Protein AF-I4BTN9-F1 (afdb_monomer)

InterPro domains:
  IPR004401 Nucleoid-associated protein YbaB/EbfC [PF02575] (19-96)
  IPR036894 Nucleoid-associated protein YbaB-like domain superfamily [G3DSA:3.30.1310.10] (16-115)
  IPR036894 Nucleoid-associated protein YbaB-like domain superfamily [SSF82607] (19-100)

Foldseek 3Di:
DDPVVVVVVVVVVVVVVVVVVVVVLVVVLVVQQQPDWFWWAFPVNQWIWIAGLVLDTPDIDGDPCSPVVDDPVRVVVRVVVRSVVNSVVSPVSNVVSVVVSVVVVVVVVVVVVVD

pLDDT: mean 87.81, std 10.71, range [44.12, 97.69]

Structure (mmCIF, N/CA/C/O backbone):
data_AF-I4BTN9-F1
#
_entry.id   AF-I4BTN9-F1
#
loop_
_atom_site.group_PDB
_atom_site.id
_atom_site.type_symbol
_atom_site.label_atom_id
_atom_site.label_alt_id
_atom_site.label_comp_id
_atom_site.label_asym_id
_atom_site.label_entity_id
_atom_site.label_seq_id
_atom_site.pdbx_PDB_ins_code
_atom_site.Cartn_x
_atom_site.Cartn_y
_atom_site.Cartn_z
_atom_site.occupancy
_atom_site.B_iso_or_equiv
_atom_site.auth_seq_id
_atom_site.auth_comp_id
_atom_site.auth_asym_id
_atom_site.auth_atom_id
_atom_site.pdbx_PDB_model_num
ATOM 1 N N . MET A 1 1 ? 37.960 9.287 -39.474 1.00 55.41 1 MET A N 1
ATOM 2 C CA . MET A 1 1 ? 37.063 8.556 -38.554 1.00 55.41 1 MET A CA 1
ATOM 3 C C . MET A 1 1 ? 36.677 7.262 -39.237 1.00 55.41 1 MET A C 1
ATOM 5 O O . MET A 1 1 ? 36.145 7.318 -40.335 1.00 55.41 1 MET A O 1
ATOM 9 N N . THR A 1 2 ? 37.082 6.126 -38.678 1.00 61.78 2 THR A N 1
ATOM 10 C CA . THR A 1 2 ? 36.897 4.792 -39.269 1.00 61.78 2 THR A CA 1
ATOM 11 C C . THR A 1 2 ? 35.501 4.245 -38.961 1.00 61.78 2 THR A C 1
ATOM 13 O O . THR A 1 2 ? 34.906 4.609 -37.950 1.00 61.78 2 THR A O 1
ATOM 16 N N . ALA A 1 3 ? 34.994 3.342 -39.807 1.00 71.88 3 ALA A N 1
ATOM 17 C CA . ALA A 1 3 ? 33.684 2.697 -39.641 1.00 71.88 3 ALA A CA 1
ATOM 18 C C . ALA A 1 3 ? 33.511 1.991 -38.276 1.00 71.88 3 ALA A C 1
ATOM 20 O O . ALA A 1 3 ? 32.413 1.963 -37.731 1.00 71.88 3 ALA A O 1
ATOM 21 N N . ALA A 1 4 ? 34.604 1.498 -37.679 1.00 74.12 4 ALA A N 1
ATOM 22 C CA . ALA A 1 4 ? 34.602 0.915 -36.334 1.00 74.12 4 ALA A CA 1
ATOM 23 C C . ALA A 1 4 ? 34.221 1.933 -35.240 1.00 74.12 4 ALA A C 1
ATOM 25 O O . ALA A 1 4 ? 33.431 1.621 -34.358 1.00 74.12 4 ALA A O 1
ATOM 26 N N . TYR A 1 5 ? 34.705 3.175 -35.346 1.00 76.69 5 TYR A N 1
ATOM 27 C CA . TYR A 1 5 ? 34.393 4.246 -34.392 1.00 76.69 5 TYR A CA 1
ATOM 28 C C . TYR A 1 5 ? 32.922 4.683 -34.472 1.00 76.69 5 TYR A C 1
ATOM 30 O O . TYR A 1 5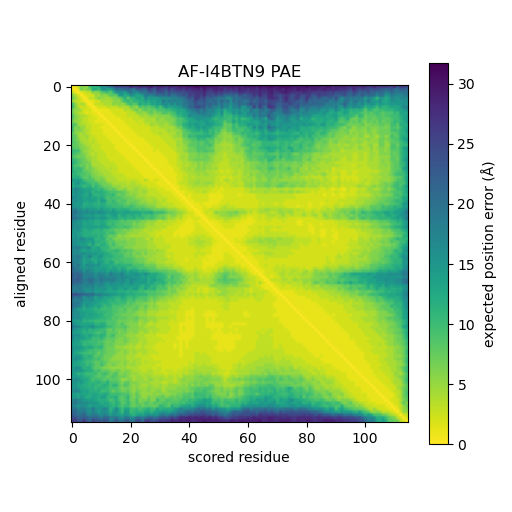 ? 32.329 5.062 -33.467 1.00 76.69 5 TYR A O 1
ATOM 38 N N . GLN A 1 6 ? 32.328 4.642 -35.670 1.00 75.44 6 GLN A N 1
ATOM 39 C CA . GLN A 1 6 ? 30.903 4.933 -35.864 1.00 75.44 6 GLN A CA 1
ATOM 40 C C . GLN A 1 6 ? 30.023 3.816 -35.293 1.00 75.44 6 GLN A C 1
ATOM 42 O O . GLN A 1 6 ? 29.080 4.109 -34.567 1.00 75.44 6 GLN A O 1
ATOM 47 N N . SER A 1 7 ? 30.386 2.553 -35.527 1.00 80.44 7 SER A N 1
ATOM 48 C CA . SER A 1 7 ? 29.674 1.395 -34.972 1.00 80.44 7 SER A CA 1
ATOM 49 C C . SER A 1 7 ? 29.729 1.344 -33.436 1.00 80.44 7 SER A C 1
ATOM 51 O O . SER A 1 7 ? 28.712 1.090 -32.791 1.00 80.44 7 SER A O 1
ATOM 53 N N . GLU A 1 8 ? 30.877 1.658 -32.826 1.00 78.25 8 GLU A N 1
ATOM 54 C CA . GLU A 1 8 ? 30.988 1.776 -31.364 1.00 78.25 8 GLU A CA 1
ATOM 55 C C . GLU A 1 8 ? 30.145 2.934 -30.811 1.00 78.25 8 GLU A C 1
ATOM 57 O O . GLU A 1 8 ? 29.476 2.775 -29.788 1.00 78.25 8 GLU A O 1
ATOM 62 N N . ALA A 1 9 ? 30.120 4.083 -31.494 1.00 84.12 9 ALA A N 1
ATOM 63 C CA . ALA A 1 9 ? 29.302 5.222 -31.083 1.00 84.12 9 ALA A CA 1
ATOM 64 C C . ALA A 1 9 ? 27.796 4.911 -31.146 1.00 84.12 9 ALA A C 1
ATOM 66 O O . ALA A 1 9 ? 27.053 5.292 -30.241 1.00 84.12 9 ALA A O 1
ATO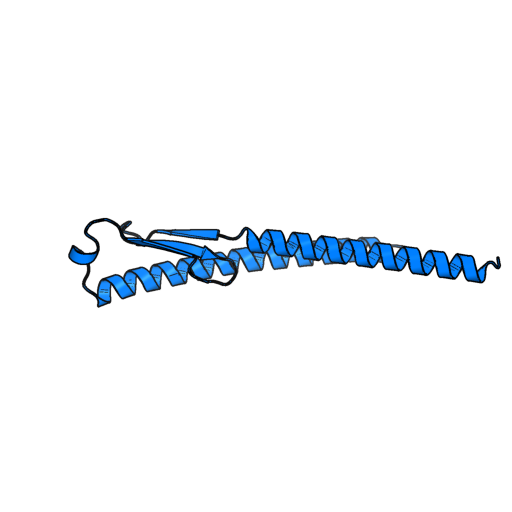M 67 N N . GLU A 1 10 ? 27.348 4.184 -32.172 1.00 86.19 10 GLU A N 1
ATOM 68 C CA . GLU A 1 10 ? 25.959 3.729 -32.320 1.00 86.19 10 GLU A CA 1
ATOM 69 C C . GLU A 1 10 ? 25.560 2.735 -31.222 1.00 86.19 10 GLU A C 1
ATOM 71 O O . GLU A 1 10 ? 24.493 2.873 -30.621 1.00 86.19 10 GLU A O 1
ATOM 76 N N . LEU A 1 11 ? 26.438 1.783 -30.892 1.00 84.62 11 LEU A N 1
ATOM 77 C CA . LEU A 1 11 ? 26.239 0.839 -29.787 1.00 84.62 11 LEU A CA 1
ATOM 78 C C . LEU A 1 11 ? 26.127 1.551 -28.435 1.00 84.62 11 LEU A C 1
ATOM 80 O O . LEU A 1 11 ? 25.236 1.246 -27.638 1.00 84.62 11 LEU A O 1
ATOM 84 N N . VAL A 1 12 ? 27.006 2.521 -28.171 1.00 88.38 12 VAL A N 1
ATOM 85 C CA . VAL A 1 12 ? 26.954 3.323 -26.942 1.00 88.38 12 VAL A CA 1
ATOM 86 C C . VAL A 1 12 ? 25.662 4.137 -26.888 1.00 88.38 12 VAL A C 1
ATOM 88 O O . VAL A 1 12 ? 24.973 4.094 -25.870 1.00 88.38 12 VAL A O 1
ATOM 91 N N . ALA A 1 13 ? 25.286 4.820 -27.973 1.00 87.69 13 ALA A N 1
ATOM 92 C CA . ALA A 1 13 ? 24.047 5.596 -28.037 1.00 87.69 13 ALA A CA 1
ATOM 93 C C . ALA A 1 13 ? 22.804 4.720 -27.805 1.00 87.69 13 ALA A C 1
ATOM 95 O O . ALA A 1 13 ? 21.908 5.093 -27.045 1.00 87.69 13 ALA A O 1
ATOM 96 N N . HIS A 1 14 ? 22.775 3.522 -28.395 1.00 81.62 14 HIS A N 1
ATOM 97 C CA . HIS A 1 14 ? 21.703 2.553 -28.191 1.00 81.62 14 HIS A CA 1
ATOM 98 C C . HIS A 1 14 ? 21.603 2.107 -26.724 1.00 81.62 14 HIS A C 1
ATOM 100 O O . HIS A 1 14 ? 20.514 2.097 -26.142 1.00 81.62 14 HIS A O 1
ATOM 106 N N . ASN A 1 15 ? 22.737 1.783 -26.099 1.00 83.56 15 ASN A N 1
ATOM 107 C CA . ASN A 1 15 ? 22.785 1.357 -24.702 1.00 83.56 15 ASN A CA 1
ATOM 108 C C . ASN A 1 15 ? 22.381 2.477 -23.735 1.00 83.56 15 ASN A C 1
ATOM 110 O O . ASN A 1 15 ? 21.621 2.223 -22.800 1.00 83.56 15 ASN A O 1
ATOM 114 N N . VAL A 1 16 ? 22.821 3.715 -23.979 1.00 88.94 16 VAL A N 1
ATOM 115 C CA . VAL A 1 16 ? 22.404 4.890 -23.195 1.00 88.94 16 VAL A CA 1
ATOM 116 C C . VAL A 1 16 ? 20.890 5.069 -23.275 1.00 88.94 16 VAL A C 1
ATOM 118 O O . VAL A 1 16 ? 20.227 5.111 -22.238 1.00 88.94 16 VAL A O 1
ATOM 121 N N . ALA A 1 17 ? 20.318 5.050 -24.482 1.00 83.44 17 ALA A N 1
ATOM 122 C CA . ALA A 1 17 ? 18.874 5.184 -24.670 1.00 83.44 17 ALA A CA 1
ATOM 123 C C . ALA A 1 17 ? 18.078 4.056 -23.987 1.00 83.44 17 ALA A C 1
ATOM 125 O O . ALA A 1 17 ? 16.940 4.258 -23.552 1.00 83.44 17 ALA A O 1
ATOM 126 N N . ARG A 1 18 ? 18.652 2.849 -23.890 1.00 81.12 18 ARG A N 1
ATOM 127 C CA . ARG A 1 18 ? 18.050 1.724 -23.163 1.00 81.12 18 ARG A CA 1
ATOM 128 C C . ARG A 1 18 ? 18.079 1.949 -21.650 1.00 81.12 18 ARG A C 1
ATOM 130 O O . ARG A 1 18 ? 17.062 1.740 -20.993 1.00 81.12 18 ARG A O 1
ATOM 137 N N . ILE A 1 19 ? 19.204 2.413 -21.105 1.00 83.94 19 ILE A N 1
ATOM 138 C CA . ILE A 1 19 ? 19.347 2.732 -19.676 1.00 83.94 19 ILE A CA 1
ATOM 139 C C . ILE A 1 19 ? 18.380 3.849 -19.271 1.00 83.94 19 ILE A C 1
ATOM 141 O O . ILE A 1 19 ? 17.703 3.725 -18.252 1.00 83.94 19 ILE A O 1
ATOM 145 N N . GLU A 1 20 ? 18.255 4.904 -20.077 1.00 86.12 20 GLU A N 1
ATOM 146 C CA . GLU A 1 20 ? 17.331 6.013 -19.810 1.00 86.12 20 GLU A CA 1
ATOM 147 C C . GLU A 1 20 ? 15.873 5.544 -19.734 1.00 86.12 20 GLU A C 1
ATOM 149 O O . GLU A 1 20 ? 15.141 5.930 -18.818 1.00 86.12 20 GLU A O 1
ATOM 154 N N . ARG A 1 21 ? 15.459 4.647 -20.640 1.00 81.44 21 ARG A N 1
ATOM 155 C CA . ARG A 1 21 ? 14.122 4.031 -20.619 1.00 81.44 21 ARG A CA 1
ATOM 156 C C . ARG A 1 21 ? 13.881 3.199 -19.360 1.00 81.44 21 ARG A C 1
ATOM 158 O O . ARG A 1 21 ? 12.820 3.314 -18.742 1.00 81.44 21 ARG A O 1
ATOM 165 N N . VAL A 1 22 ? 14.867 2.409 -18.933 1.00 82.75 22 VAL A N 1
ATOM 166 C CA . VAL A 1 22 ? 14.783 1.636 -17.681 1.00 82.75 22 VAL A CA 1
ATOM 167 C C . VAL A 1 22 ? 14.671 2.572 -16.475 1.00 82.75 22 VAL A C 1
ATOM 169 O O . VAL A 1 22 ? 13.791 2.397 -15.634 1.00 82.75 22 VAL A O 1
ATOM 172 N N . GLN A 1 23 ? 15.499 3.617 -16.407 1.00 83.06 23 GLN A N 1
ATOM 173 C CA . GLN A 1 23 ? 15.443 4.609 -15.330 1.00 83.06 23 GLN A CA 1
ATOM 174 C C . GLN A 1 23 ? 14.106 5.354 -15.287 1.00 83.06 23 GLN A C 1
ATOM 176 O O . GLN A 1 23 ? 13.618 5.684 -14.206 1.00 83.06 23 GLN A O 1
ATOM 181 N N . GLN A 1 24 ? 13.513 5.655 -16.443 1.00 86.69 24 GLN A N 1
ATOM 182 C CA . GLN A 1 24 ? 12.192 6.272 -16.506 1.00 86.69 24 GLN A CA 1
ATOM 183 C C . GLN A 1 24 ? 11.116 5.332 -15.951 1.00 86.69 24 GLN A C 1
ATOM 185 O O . GLN A 1 24 ? 10.369 5.729 -15.060 1.00 86.69 24 GLN A O 1
ATOM 190 N N . THR A 1 25 ? 11.127 4.069 -16.376 1.00 85.56 25 THR A N 1
ATOM 191 C CA . THR A 1 25 ? 10.187 3.042 -15.900 1.00 85.56 25 THR A CA 1
ATOM 192 C C . THR A 1 25 ? 10.265 2.872 -14.380 1.00 85.56 25 THR A C 1
ATOM 194 O O . THR A 1 25 ? 9.249 2.934 -13.693 1.00 85.56 25 THR A O 1
ATOM 197 N N . LEU A 1 26 ? 11.476 2.767 -13.820 1.00 86.50 26 LEU A N 1
ATOM 198 C CA . LEU A 1 26 ? 11.678 2.676 -12.367 1.00 86.50 26 LEU A CA 1
ATOM 199 C C . LEU A 1 26 ? 11.176 3.918 -11.618 1.00 86.50 26 LEU A C 1
ATOM 201 O O . LEU A 1 26 ? 10.633 3.808 -10.517 1.00 86.50 26 LEU A O 1
ATOM 205 N N . ARG A 1 27 ? 11.349 5.116 -12.193 1.00 89.50 27 ARG A N 1
ATOM 206 C CA . ARG A 1 27 ? 10.833 6.357 -11.598 1.00 89.50 27 ARG A CA 1
ATOM 207 C C . ARG A 1 27 ? 9.312 6.371 -11.557 1.00 89.50 27 ARG A C 1
ATOM 209 O O . ARG A 1 27 ? 8.762 6.839 -10.561 1.00 89.50 27 ARG A O 1
ATOM 216 N N . ASP A 1 28 ? 8.657 5.881 -12.598 1.00 89.25 28 ASP A N 1
ATOM 217 C CA . ASP A 1 28 ? 7.200 5.869 -12.675 1.00 89.25 28 ASP A CA 1
ATOM 218 C C . ASP A 1 28 ? 6.594 4.796 -11.761 1.00 89.25 28 ASP A C 1
ATOM 220 O O . ASP A 1 28 ? 5.664 5.108 -11.020 1.00 89.25 28 ASP A O 1
ATOM 224 N N . LEU A 1 29 ? 7.208 3.613 -11.660 1.00 88.12 29 LEU A N 1
ATOM 225 C CA . LEU A 1 29 ? 6.834 2.601 -10.660 1.00 88.12 29 LEU A CA 1
ATOM 226 C C . LEU A 1 29 ? 6.948 3.131 -9.231 1.00 88.12 29 LEU A C 1
ATOM 228 O O . LEU A 1 29 ? 6.029 3.001 -8.424 1.00 88.12 29 LEU A O 1
ATOM 232 N N . ARG A 1 30 ? 8.052 3.819 -8.924 1.00 88.94 30 ARG A N 1
ATOM 233 C CA . ARG A 1 30 ? 8.233 4.437 -7.608 1.00 88.94 30 ARG A CA 1
ATOM 234 C C . ARG A 1 30 ? 7.142 5.464 -7.300 1.00 88.94 30 ARG A C 1
ATOM 236 O O . ARG A 1 30 ? 6.721 5.561 -6.151 1.00 88.94 30 ARG A O 1
ATOM 243 N N . LYS A 1 31 ? 6.692 6.241 -8.292 1.00 91.56 31 LYS A N 1
ATOM 244 C CA . LYS A 1 31 ? 5.578 7.187 -8.109 1.00 91.56 31 LYS A CA 1
ATOM 245 C C . LYS A 1 31 ? 4.263 6.458 -7.845 1.00 91.56 31 LYS A C 1
ATOM 247 O O . LYS A 1 31 ? 3.537 6.879 -6.955 1.00 91.56 31 LYS A O 1
ATOM 252 N N . GLN A 1 32 ? 3.991 5.379 -8.576 1.00 90.94 32 GLN A N 1
ATOM 253 C CA . GLN A 1 32 ? 2.779 4.573 -8.409 1.00 90.94 32 GLN A CA 1
ATOM 254 C C . GLN A 1 32 ? 2.687 3.961 -7.005 1.00 90.94 32 GLN A C 1
ATOM 256 O O . GLN A 1 32 ? 1.646 4.053 -6.363 1.00 90.94 32 GLN A O 1
ATOM 261 N N . TRP A 1 33 ? 3.783 3.421 -6.466 1.00 89.62 33 TRP A N 1
ATOM 262 C CA . TRP A 1 33 ? 3.792 2.965 -5.072 1.00 89.62 33 TRP A CA 1
ATOM 263 C C . TRP A 1 33 ? 3.648 4.116 -4.076 1.00 89.62 33 TRP A C 1
ATOM 265 O O . TRP A 1 33 ? 2.919 3.996 -3.096 1.00 89.62 33 TRP A O 1
ATOM 275 N N . ALA A 1 34 ? 4.306 5.252 -4.323 1.00 90.62 34 ALA A N 1
ATOM 276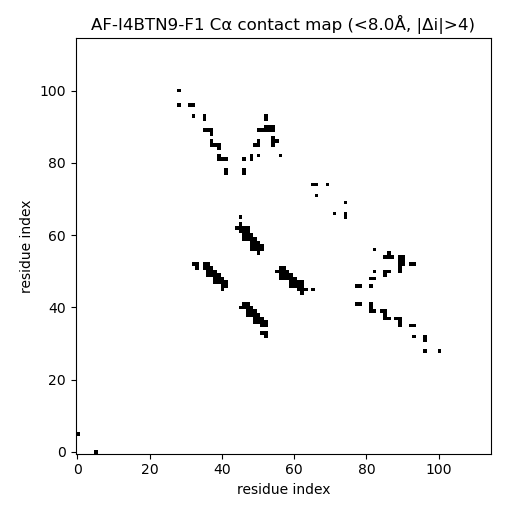 C CA . ALA A 1 34 ? 4.204 6.417 -3.447 1.00 90.62 34 ALA A CA 1
ATOM 277 C C . ALA A 1 34 ? 2.784 7.007 -3.380 1.00 90.62 34 ALA A C 1
ATOM 279 O O . ALA A 1 34 ? 2.463 7.646 -2.383 1.00 90.62 34 ALA A O 1
ATOM 280 N N . SER A 1 35 ? 1.950 6.789 -4.403 1.00 91.81 35 SER A N 1
ATOM 281 C CA . SER A 1 35 ? 0.546 7.213 -4.405 1.00 91.81 35 SER A CA 1
ATOM 282 C C . SER A 1 35 ? -0.410 6.282 -3.657 1.00 91.81 35 SER A C 1
ATOM 284 O O . SER A 1 35 ? -1.561 6.665 -3.481 1.00 91.81 35 SER A O 1
ATOM 286 N N . ILE A 1 36 ? 0.030 5.099 -3.211 1.00 92.88 36 ILE A N 1
ATOM 287 C CA . ILE A 1 36 ? -0.807 4.221 -2.380 1.00 92.88 36 ILE A CA 1
ATOM 288 C C . ILE A 1 36 ? -0.941 4.850 -0.986 1.00 92.88 36 ILE A C 1
ATOM 290 O O . ILE A 1 36 ? 0.018 4.855 -0.201 1.00 92.88 36 ILE A O 1
ATOM 294 N N . ASP A 1 37 ? -2.143 5.342 -0.701 1.00 94.50 37 ASP A N 1
ATOM 295 C CA . ASP A 1 37 ? -2.649 5.753 0.609 1.00 94.50 37 ASP A CA 1
ATOM 296 C C . ASP A 1 37 ? -4.019 5.092 0.786 1.00 94.50 37 ASP A C 1
ATOM 298 O O . ASP A 1 37 ? -5.008 5.511 0.185 1.00 94.50 37 ASP A O 1
ATOM 302 N N . VAL A 1 38 ? -4.060 4.010 1.561 1.00 96.25 38 VAL A N 1
ATOM 303 C CA . VAL A 1 38 ? -5.299 3.280 1.840 1.00 96.25 38 VAL A CA 1
ATOM 304 C C . VAL A 1 38 ? -5.919 3.870 3.088 1.00 96.25 38 VAL A C 1
ATOM 306 O O . VAL A 1 38 ? -5.293 3.864 4.148 1.00 96.25 38 VAL A O 1
ATOM 309 N N . GLN A 1 39 ? -7.150 4.353 2.964 1.00 96.25 39 GLN A N 1
ATOM 310 C CA . GLN A 1 39 ? -7.950 4.858 4.074 1.00 96.25 39 GLN A CA 1
ATOM 311 C C . GLN A 1 39 ? -8.989 3.821 4.468 1.00 96.25 39 GLN A C 1
ATOM 313 O O . GLN A 1 39 ? -9.663 3.252 3.613 1.00 96.25 39 GLN A O 1
ATOM 318 N N . MET A 1 40 ? -9.129 3.596 5.768 1.00 96.69 40 MET A N 1
ATOM 319 C CA . MET A 1 40 ? -10.075 2.632 6.300 1.00 96.69 40 MET A CA 1
ATOM 320 C C . MET A 1 40 ? -10.764 3.164 7.547 1.00 96.69 40 MET A C 1
ATOM 322 O O . MET A 1 40 ? -10.178 3.891 8.351 1.00 96.69 40 MET A O 1
ATOM 326 N N . GLU A 1 41 ? -12.017 2.763 7.695 1.00 96.88 41 GLU A N 1
ATOM 327 C CA . GLU A 1 41 ? -12.874 3.075 8.824 1.00 96.88 41 GLU A CA 1
ATOM 328 C C . GLU A 1 41 ? -13.335 1.765 9.470 1.00 96.88 41 GLU A C 1
ATOM 330 O O . GLU A 1 41 ? -13.603 0.780 8.775 1.00 96.88 41 GLU A O 1
ATOM 335 N N . SER A 1 42 ? -13.386 1.725 10.801 1.00 94.81 42 SER A N 1
ATOM 336 C CA . SER A 1 42 ? -13.941 0.583 11.523 1.00 94.81 42 SER A CA 1
ATOM 337 C C . SER A 1 42 ? -15.452 0.480 11.301 1.00 94.81 42 SER A C 1
ATOM 339 O O . SER A 1 42 ? -16.111 1.454 10.950 1.00 94.81 42 SER A O 1
ATOM 341 N N . ALA A 1 43 ? -16.028 -0.702 11.538 1.00 88.94 43 ALA A N 1
ATOM 342 C CA . ALA A 1 43 ? -17.448 -0.961 11.275 1.00 88.94 43 ALA A CA 1
ATOM 343 C C . ALA A 1 43 ? -18.409 0.028 11.968 1.00 88.94 43 ALA A C 1
ATOM 345 O O . ALA A 1 43 ? -19.453 0.359 11.413 1.00 88.94 43 ALA A O 1
ATOM 346 N N . ASP A 1 44 ? -18.036 0.512 13.154 1.00 89.06 44 ASP A N 1
ATOM 347 C CA . ASP A 1 44 ? -18.839 1.441 13.956 1.00 89.06 44 ASP A CA 1
ATOM 348 C C . ASP A 1 44 ? -18.474 2.921 13.724 1.00 89.06 44 ASP A C 1
ATOM 350 O O . ASP A 1 44 ? -18.987 3.804 14.410 1.00 89.06 44 ASP A O 1
ATOM 354 N N . GLY A 1 45 ? -17.553 3.208 12.798 1.00 92.19 45 GLY A N 1
ATOM 355 C CA . GLY A 1 45 ? -17.045 4.560 12.531 1.00 92.19 45 GLY A CA 1
ATOM 356 C C . GLY A 1 45 ? -16.172 5.145 13.640 1.00 92.19 45 GLY A C 1
ATOM 357 O O . GLY A 1 45 ? -15.849 6.331 13.653 1.00 92.19 45 GLY A O 1
ATOM 358 N N . ASP A 1 46 ? -15.785 4.311 14.601 1.00 93.38 46 ASP A N 1
ATOM 359 C CA . ASP A 1 46 ? -15.081 4.723 15.810 1.00 93.38 46 ASP A CA 1
ATOM 360 C C . ASP A 1 46 ? -13.585 4.980 15.595 1.00 93.38 46 ASP A C 1
ATOM 362 O O . ASP A 1 46 ? -12.970 5.744 16.348 1.00 93.38 46 ASP A O 1
ATOM 366 N N . VAL A 1 47 ? -13.006 4.344 14.577 1.00 95.25 47 VAL A N 1
ATOM 367 C CA . VAL A 1 47 ? -11.598 4.455 14.202 1.00 95.25 47 VAL A CA 1
ATOM 368 C C . VAL A 1 47 ? -11.524 4.720 12.711 1.00 95.25 47 VAL A C 1
ATOM 370 O O . VAL A 1 47 ? -12.054 3.947 11.922 1.00 95.25 47 VAL A O 1
ATOM 373 N N . GLN A 1 48 ? -10.806 5.769 12.332 1.00 96.75 48 GLN A N 1
ATOM 374 C CA . GLN A 1 48 ? -10.428 6.036 10.953 1.00 96.75 48 GLN A CA 1
ATOM 375 C C . GLN A 1 48 ? -8.907 6.098 10.880 1.00 96.75 48 GLN A C 1
ATOM 377 O O . GLN A 1 48 ? -8.268 6.772 11.688 1.00 96.75 48 GLN A O 1
ATOM 382 N N . LEU A 1 49 ? -8.307 5.386 9.937 1.00 97.31 49 LEU A N 1
ATOM 383 C CA . LEU A 1 49 ? -6.860 5.361 9.773 1.00 97.31 49 LEU A CA 1
ATOM 384 C C . LEU A 1 49 ? -6.460 5.322 8.308 1.00 97.31 49 LEU A C 1
ATOM 386 O O . LEU A 1 49 ? -7.255 4.953 7.447 1.00 97.31 49 LEU A O 1
ATOM 390 N N . SER A 1 50 ? -5.210 5.687 8.039 1.00 97.38 50 SER A N 1
ATOM 391 C CA . SER A 1 50 ? -4.612 5.502 6.724 1.00 97.38 50 SER A CA 1
ATOM 392 C C . SER A 1 50 ? -3.247 4.840 6.800 1.00 97.38 50 SER A C 1
ATOM 394 O O . SER A 1 50 ? -2.495 5.043 7.760 1.00 97.38 50 SER A O 1
ATOM 396 N N . VAL A 1 51 ? -2.921 4.041 5.787 1.00 97.69 51 VAL A N 1
ATOM 397 C CA . VAL A 1 51 ? -1.626 3.374 5.648 1.00 97.69 51 VAL A CA 1
ATOM 398 C C . VAL A 1 51 ? -1.040 3.601 4.262 1.00 97.69 51 VAL A C 1
ATOM 400 O O . VAL A 1 51 ? -1.757 3.703 3.272 1.00 97.69 51 VAL A O 1
ATOM 403 N N . ASN A 1 52 ? 0.287 3.634 4.178 1.00 95.50 52 ASN A N 1
ATOM 404 C CA . ASN A 1 52 ? 0.988 3.712 2.896 1.00 95.50 52 ASN A CA 1
ATOM 405 C C . ASN A 1 52 ? 1.330 2.322 2.320 1.00 95.50 52 ASN A C 1
ATOM 407 O O . ASN A 1 52 ? 1.179 1.304 2.992 1.00 95.50 52 ASN A O 1
ATOM 411 N N . HIS A 1 5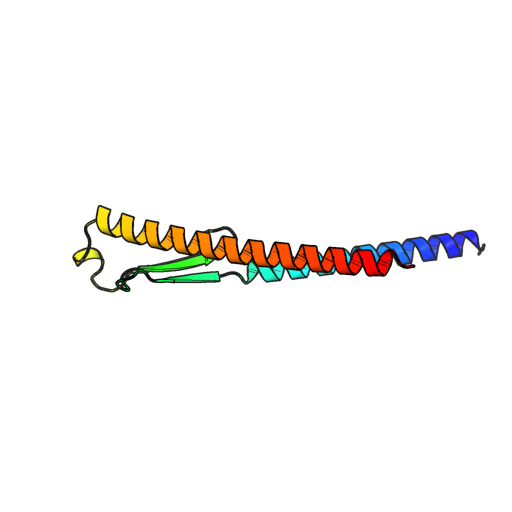3 ? 1.912 2.280 1.116 1.00 93.19 53 HIS A N 1
ATOM 412 C CA . HIS A 1 53 ? 2.411 1.055 0.447 1.00 93.19 53 HIS A CA 1
ATOM 413 C C . HIS A 1 53 ? 3.381 0.167 1.252 1.00 93.19 53 HIS A C 1
ATOM 415 O O . HIS A 1 53 ? 3.609 -0.991 0.890 1.00 93.19 53 HIS A O 1
ATOM 421 N N . HIS A 1 54 ? 4.001 0.684 2.317 1.00 93.06 54 HIS A N 1
ATOM 422 C CA . HIS A 1 54 ? 4.842 -0.119 3.209 1.00 93.06 54 HIS A CA 1
ATOM 423 C C . HIS A 1 54 ? 4.038 -0.785 4.337 1.00 93.06 54 HIS A C 1
ATOM 425 O O . HIS A 1 54 ? 4.618 -1.510 5.145 1.00 93.06 54 HIS A O 1
ATOM 431 N N . GLY A 1 55 ? 2.728 -0.544 4.413 1.00 92.69 55 GLY A N 1
ATOM 432 C CA . GLY A 1 55 ? 1.879 -0.938 5.533 1.00 92.69 55 GLY A CA 1
ATOM 433 C C . GLY A 1 55 ? 2.114 -0.087 6.783 1.00 92.69 55 GLY A C 1
ATOM 434 O O . GLY A 1 55 ? 1.801 -0.514 7.890 1.00 92.69 55 GLY A O 1
ATOM 435 N N . ARG A 1 56 ? 2.722 1.101 6.646 1.00 95.31 56 ARG A N 1
ATOM 436 C CA . ARG A 1 56 ? 2.947 1.994 7.789 1.00 95.31 56 ARG A CA 1
ATOM 437 C C . ARG A 1 56 ? 1.725 2.869 7.997 1.00 95.31 56 ARG A C 1
ATOM 439 O O . ARG A 1 56 ? 1.274 3.498 7.045 1.00 95.31 56 ARG A O 1
ATOM 446 N N . LEU A 1 57 ? 1.277 2.959 9.246 1.00 96.31 57 LEU A N 1
ATOM 447 C CA . LEU A 1 57 ? 0.263 3.911 9.687 1.00 96.31 57 LEU A CA 1
ATOM 448 C C . LEU A 1 57 ? 0.739 5.347 9.418 1.00 96.31 57 LEU A C 1
ATOM 450 O O . LEU A 1 57 ? 1.812 5.745 9.875 1.00 96.31 57 LEU A O 1
ATOM 454 N N . VAL A 1 58 ? -0.053 6.099 8.659 1.00 96.62 58 VAL A N 1
ATOM 455 C CA . VAL A 1 58 ? 0.204 7.498 8.287 1.00 96.62 58 VAL A CA 1
ATOM 456 C C . VAL A 1 58 ? -0.687 8.433 9.095 1.00 96.62 58 VAL A C 1
ATOM 458 O O . VAL A 1 58 ? -0.218 9.461 9.581 1.00 96.62 58 VAL A O 1
ATOM 461 N N . SER A 1 59 ? -1.955 8.065 9.271 1.00 96.81 59 SER A N 1
ATOM 462 C CA . SER A 1 59 ? -2.909 8.825 10.070 1.00 96.81 59 SER A CA 1
ATOM 463 C C . SER A 1 59 ? -3.777 7.895 10.912 1.00 96.81 59 SER A C 1
ATOM 465 O O . SER A 1 59 ? -4.054 6.763 10.519 1.00 96.81 59 SER A O 1
ATOM 467 N N . LEU A 1 60 ? -4.182 8.377 12.086 1.00 96.81 60 LEU A N 1
ATOM 468 C CA . LEU A 1 60 ? -5.132 7.720 12.977 1.00 96.81 60 LEU A CA 1
ATOM 469 C C . LEU A 1 60 ? -6.007 8.794 13.617 1.00 96.81 60 LEU A C 1
ATOM 471 O O . LEU A 1 60 ? -5.499 9.749 14.207 1.00 96.81 60 LEU A O 1
ATOM 475 N N . SER A 1 61 ? -7.313 8.612 13.514 1.00 96.12 61 SER A N 1
ATOM 476 C CA . SER A 1 61 ? -8.341 9.461 14.092 1.00 96.12 61 SER A CA 1
ATOM 477 C C . SER A 1 61 ? -9.349 8.590 14.830 1.00 96.12 61 SER A C 1
ATOM 479 O O . SER A 1 61 ? -9.697 7.498 14.381 1.00 96.12 61 SER A O 1
ATOM 481 N N . LEU A 1 62 ? -9.803 9.075 15.981 1.00 95.12 62 LEU A N 1
ATOM 482 C CA . LEU A 1 62 ? -10.799 8.407 16.810 1.00 95.12 62 LEU A CA 1
ATOM 483 C C . LEU A 1 62 ? -12.051 9.271 16.871 1.00 95.12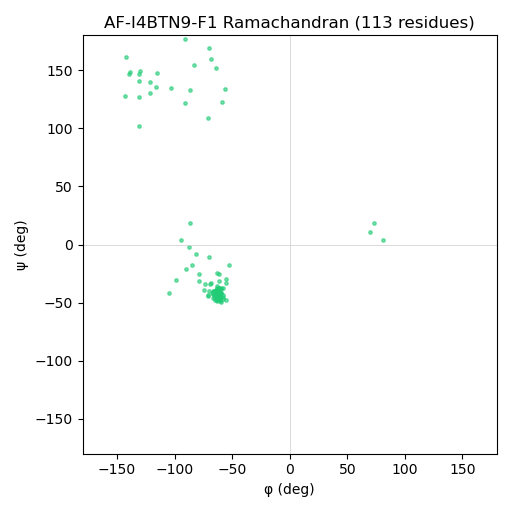 62 LEU A C 1
ATOM 485 O O . LEU A 1 62 ? -11.965 10.483 17.095 1.00 95.12 62 LEU A O 1
ATOM 489 N N . ALA A 1 63 ? -13.214 8.646 16.721 1.00 93.31 63 ALA A N 1
ATOM 490 C CA . ALA A 1 63 ? -14.475 9.356 16.837 1.00 93.31 63 ALA A CA 1
ATOM 491 C C . ALA A 1 63 ? -14.681 9.917 18.260 1.00 93.31 63 ALA A C 1
ATOM 493 O O . ALA A 1 63 ? -14.222 9.340 19.255 1.00 93.31 63 ALA A O 1
ATOM 494 N N . PRO A 1 64 ? -15.433 11.019 18.410 1.00 91.88 64 PRO A N 1
ATOM 495 C CA . PRO A 1 64 ? -15.800 11.532 19.724 1.00 91.88 64 PRO A CA 1
ATOM 496 C C . PRO A 1 64 ? -16.522 10.476 20.574 1.00 91.88 64 PRO A C 1
ATOM 498 O O . PRO A 1 64 ? -17.453 9.812 20.112 1.00 91.88 64 PRO A O 1
ATOM 501 N N . GLY A 1 65 ? -16.116 10.335 21.839 1.00 87.81 65 GLY A N 1
ATOM 502 C CA . GLY A 1 65 ? -16.712 9.377 22.780 1.00 87.81 65 GLY A CA 1
ATOM 503 C C . GLY A 1 65 ? -16.210 7.935 22.645 1.00 87.81 65 GLY A C 1
ATOM 504 O O . GLY A 1 65 ? -16.675 7.070 23.385 1.00 87.81 65 GLY A O 1
ATOM 505 N N . CYS A 1 66 ? -15.240 7.669 21.765 1.00 86.56 66 CYS A N 1
ATOM 506 C CA . CYS A 1 66 ? -14.660 6.337 21.574 1.00 86.56 66 CYS A CA 1
ATOM 507 C C . CYS A 1 66 ? -14.056 5.773 22.883 1.00 86.56 66 CYS A C 1
ATOM 509 O O . CYS A 1 66 ? -14.284 4.619 23.232 1.00 86.56 66 CYS A O 1
ATOM 511 N N . THR A 1 67 ? -13.428 6.625 23.705 1.00 84.50 67 THR A N 1
ATOM 512 C CA . THR A 1 67 ? -12.898 6.266 25.041 1.00 84.50 67 THR A CA 1
ATOM 513 C C . THR A 1 67 ? -13.967 5.995 26.104 1.00 84.50 67 THR A C 1
ATOM 515 O O . THR A 1 67 ? -13.645 5.544 27.198 1.00 84.50 67 THR A O 1
ATOM 518 N N . THR A 1 68 ? -15.233 6.303 25.819 1.00 89.88 68 THR A N 1
ATOM 519 C CA . THR A 1 68 ? -16.377 5.979 26.684 1.00 89.88 68 THR A CA 1
ATOM 520 C C . THR A 1 68 ? -17.104 4.722 26.204 1.00 89.88 68 THR A C 1
ATOM 522 O O . THR A 1 68 ? -17.673 4.005 27.021 1.00 89.88 68 THR A O 1
ATOM 525 N N . ARG A 1 69 ? -17.091 4.456 24.889 1.00 90.94 69 ARG A N 1
ATOM 526 C CA . ARG A 1 69 ? -17.726 3.281 24.270 1.00 90.94 69 ARG A CA 1
ATOM 527 C C . ARG A 1 69 ? -16.898 2.006 24.412 1.00 90.94 69 ARG A C 1
ATOM 529 O O . ARG A 1 69 ? -17.477 0.930 24.521 1.00 90.94 69 ARG A O 1
ATOM 536 N N . HIS A 1 70 ? -15.573 2.128 24.445 1.00 92.12 70 HIS A N 1
ATOM 537 C CA . HIS A 1 70 ? -14.658 0.988 24.476 1.00 92.12 70 HIS A CA 1
ATOM 538 C C . HIS A 1 70 ? -13.850 0.929 25.770 1.00 92.12 70 HIS A C 1
ATOM 540 O O . HIS A 1 70 ? -13.464 1.955 26.333 1.00 92.12 70 HIS A O 1
ATOM 546 N N . THR A 1 71 ? -13.538 -0.290 26.212 1.00 93.88 71 THR A N 1
ATOM 547 C CA . THR A 1 71 ? -12.428 -0.515 27.147 1.00 93.88 71 THR A CA 1
ATOM 548 C C . THR A 1 71 ? -11.094 -0.283 26.432 1.00 93.88 71 THR A C 1
ATOM 550 O O . THR A 1 71 ? -11.045 -0.181 25.206 1.00 93.88 71 THR A O 1
ATOM 553 N N . ASN A 1 72 ? -9.990 -0.224 27.181 1.00 93.06 72 ASN A N 1
ATOM 554 C CA . ASN A 1 72 ? -8.650 -0.174 26.588 1.00 93.06 72 ASN A CA 1
ATOM 555 C C . ASN A 1 72 ? -8.408 -1.352 25.626 1.00 93.06 72 ASN A C 1
ATOM 557 O O . ASN A 1 72 ? -7.997 -1.129 24.493 1.00 93.06 72 ASN A O 1
ATOM 561 N N . GLU A 1 73 ? -8.729 -2.575 26.054 1.00 95.06 73 GLU A N 1
ATOM 562 C CA . GLU A 1 73 ? -8.576 -3.797 25.255 1.00 95.06 73 GLU A CA 1
ATOM 563 C C . GLU A 1 73 ? -9.509 -3.798 24.038 1.00 95.06 73 GLU A C 1
ATOM 565 O O . GLU A 1 73 ? -9.105 -4.173 22.939 1.00 95.06 73 GLU A O 1
ATOM 570 N N . GLY A 1 74 ? -10.749 -3.326 24.202 1.00 94.56 74 GLY A N 1
ATOM 571 C CA . GLY A 1 74 ? -11.701 -3.211 23.098 1.00 94.56 74 GLY A CA 1
ATOM 572 C C . GLY A 1 74 ? -11.220 -2.233 22.028 1.00 94.56 74 GLY A C 1
ATOM 573 O O . GLY A 1 74 ? -11.207 -2.565 20.845 1.00 94.56 74 GLY A O 1
ATOM 574 N N . LEU A 1 75 ? -10.746 -1.055 22.440 1.00 94.19 75 LEU A N 1
ATOM 575 C CA . LEU A 1 75 ? -10.217 -0.055 21.516 1.00 94.19 75 LEU A CA 1
ATOM 576 C C . LEU A 1 75 ? -8.954 -0.555 20.805 1.00 94.19 75 LEU A C 1
ATOM 578 O O . LEU A 1 75 ? -8.817 -0.369 19.596 1.00 94.19 75 LEU A O 1
ATOM 582 N N . GLU A 1 76 ? -8.052 -1.219 21.532 1.00 95.62 76 GLU A N 1
ATOM 583 C CA . GLU A 1 76 ? -6.862 -1.848 20.954 1.00 95.62 76 GLU A CA 1
ATOM 584 C C . GLU A 1 76 ? -7.241 -2.872 19.881 1.00 95.62 76 GLU A C 1
ATOM 586 O O . GLU A 1 76 ? -6.660 -2.870 18.791 1.00 95.62 76 GLU A O 1
ATOM 591 N N . GLN A 1 77 ? -8.256 -3.696 20.146 1.00 96.19 77 GLN A N 1
ATOM 592 C CA . GLN A 1 77 ? -8.744 -4.681 19.189 1.00 96.19 77 GLN A CA 1
ATOM 593 C C . GLN A 1 77 ? -9.330 -4.020 17.936 1.00 96.19 77 GLN A C 1
ATOM 595 O O . GLN A 1 77 ? -9.029 -4.457 16.822 1.00 96.19 77 GLN A O 1
ATOM 600 N N . VAL A 1 78 ? -10.135 -2.962 18.091 1.00 95.62 78 VAL A N 1
ATOM 601 C CA . VAL A 1 78 ? -10.733 -2.234 16.958 1.00 95.62 78 VAL A CA 1
ATOM 602 C C . VAL A 1 78 ? -9.645 -1.591 16.100 1.00 95.62 78 VAL A C 1
ATOM 604 O O . VAL A 1 78 ? -9.646 -1.771 14.880 1.00 95.62 78 VAL A O 1
ATOM 607 N N . ILE A 1 79 ? -8.682 -0.901 16.718 1.00 95.75 79 ILE A N 1
ATOM 608 C CA . ILE A 1 79 ? -7.552 -0.290 16.004 1.00 95.75 79 ILE A CA 1
ATOM 609 C C . ILE A 1 79 ? -6.746 -1.366 15.275 1.00 95.75 79 ILE A C 1
ATOM 611 O O . ILE A 1 79 ?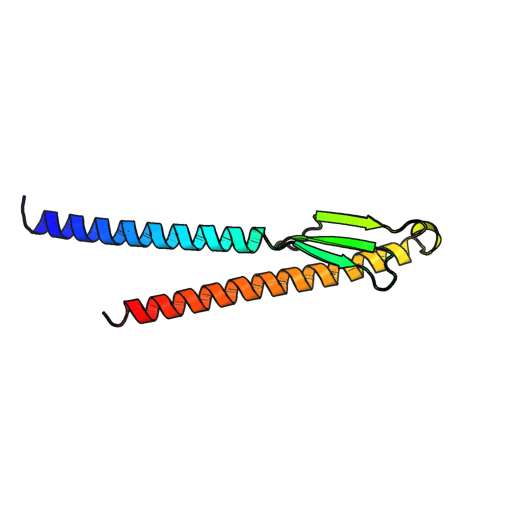 -6.485 -1.228 14.083 1.00 95.75 79 ILE A O 1
ATOM 615 N N . SER A 1 80 ? -6.389 -2.452 15.963 1.00 96.25 80 SER A N 1
ATOM 616 C CA . SER A 1 80 ? -5.554 -3.515 15.395 1.00 96.25 80 SER A CA 1
ATOM 617 C C . SER A 1 80 ? -6.233 -4.211 14.221 1.00 96.25 80 SER A C 1
ATOM 619 O O . SER A 1 80 ? -5.600 -4.432 13.192 1.00 96.25 80 SER A O 1
ATOM 621 N N . THR A 1 81 ? -7.527 -4.509 14.342 1.00 97.19 81 THR A N 1
ATOM 622 C CA . THR A 1 81 ? -8.301 -5.168 13.280 1.00 97.19 81 THR A CA 1
ATOM 623 C C . THR A 1 81 ? -8.436 -4.260 12.058 1.00 97.19 81 THR A C 1
ATOM 625 O O . THR A 1 81 ? -8.179 -4.691 10.935 1.00 97.19 81 THR A O 1
ATOM 628 N N . THR A 1 82 ? -8.767 -2.984 12.275 1.00 96.88 82 THR A N 1
ATOM 629 C CA . THR A 1 82 ? -8.885 -1.988 11.196 1.00 96.88 82 THR A CA 1
ATOM 630 C C . THR A 1 82 ? -7.536 -1.778 10.502 1.00 96.88 82 THR A C 1
ATOM 632 O O . THR A 1 82 ? -7.459 -1.717 9.278 1.00 96.88 82 THR A O 1
ATOM 635 N N . LEU A 1 83 ? -6.443 -1.735 11.269 1.00 97.19 83 LEU A N 1
ATOM 636 C CA . LEU A 1 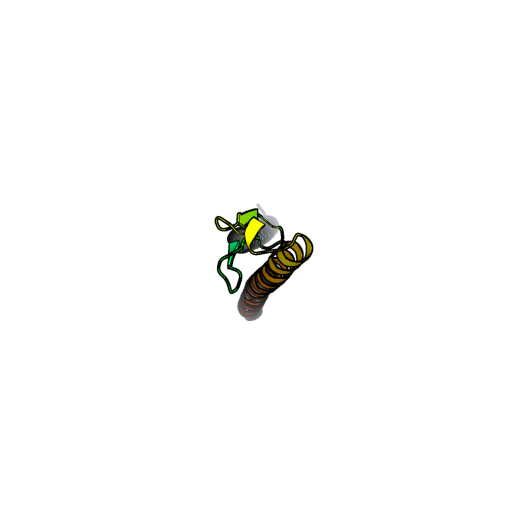83 ? -5.096 -1.576 10.729 1.00 97.19 83 LEU A CA 1
ATOM 637 C C . LEU A 1 83 ? -4.669 -2.786 9.894 1.00 97.19 83 LEU A C 1
ATOM 639 O O . LEU A 1 83 ? -4.112 -2.613 8.815 1.00 97.19 83 LEU A O 1
ATOM 643 N N . GLN A 1 84 ? -4.928 -4.005 10.370 1.00 97.19 84 GLN A N 1
ATOM 644 C CA . GLN A 1 84 ? -4.595 -5.230 9.638 1.00 97.19 84 GLN A CA 1
ATOM 645 C C . GLN A 1 84 ? -5.307 -5.296 8.286 1.00 97.19 84 GLN A C 1
ATOM 647 O O . GLN A 1 84 ? -4.678 -5.647 7.289 1.00 97.19 84 GLN A O 1
ATOM 652 N N . ALA A 1 85 ? -6.585 -4.917 8.243 1.00 96.94 85 ALA A N 1
ATOM 653 C CA . ALA A 1 85 ? -7.345 -4.854 7.003 1.00 96.94 85 ALA A CA 1
ATOM 654 C C . ALA A 1 85 ? -6.783 -3.786 6.046 1.00 96.94 85 ALA A C 1
ATOM 656 O O . ALA A 1 85 ? -6.501 -4.095 4.891 1.00 96.94 85 ALA A O 1
ATOM 657 N N . ALA A 1 86 ? -6.484 -2.579 6.536 1.00 97.12 86 ALA A N 1
ATOM 658 C CA . ALA A 1 86 ? -5.887 -1.530 5.708 1.00 97.12 86 ALA A CA 1
ATOM 659 C C . ALA A 1 86 ? -4.508 -1.929 5.147 1.00 97.12 86 ALA A C 1
ATOM 661 O O . ALA A 1 86 ? -4.188 -1.645 3.994 1.00 97.12 86 ALA A O 1
ATOM 662 N N . VAL A 1 87 ? -3.679 -2.616 5.943 1.00 97.50 87 VAL A N 1
ATOM 663 C CA . VAL A 1 87 ? -2.375 -3.133 5.494 1.00 97.50 87 VAL A CA 1
ATOM 664 C C . VAL A 1 87 ? -2.542 -4.216 4.429 1.00 97.50 87 VAL A C 1
ATOM 666 O O . VAL A 1 87 ? -1.779 -4.231 3.461 1.00 97.50 87 VAL A O 1
ATOM 669 N N . ALA A 1 88 ? -3.521 -5.110 4.589 1.00 97.44 88 ALA A N 1
ATOM 670 C CA . ALA A 1 88 ? -3.814 -6.137 3.595 1.00 97.44 88 ALA A CA 1
ATOM 671 C C . ALA A 1 88 ? -4.194 -5.508 2.245 1.00 97.44 88 ALA A C 1
ATOM 673 O O . ALA A 1 88 ? -3.625 -5.890 1.220 1.00 97.44 88 ALA A O 1
ATOM 674 N N . ASP A 1 89 ? -5.058 -4.491 2.259 1.00 96.50 89 ASP A N 1
ATOM 675 C CA . ASP A 1 89 ? -5.463 -3.754 1.059 1.00 96.50 89 ASP A CA 1
ATOM 676 C C . ASP A 1 89 ? -4.279 -3.015 0.417 1.00 96.50 89 ASP A C 1
ATOM 678 O O . ASP A 1 89 ? -4.054 -3.126 -0.788 1.00 96.50 89 ASP A O 1
ATOM 682 N N . ALA A 1 90 ? -3.432 -2.353 1.212 1.00 96.12 90 ALA A N 1
ATOM 683 C CA . ALA A 1 90 ? -2.255 -1.655 0.689 1.00 96.12 90 ALA A CA 1
ATOM 684 C C . ALA A 1 90 ? -1.248 -2.608 0.021 1.00 96.12 90 ALA A C 1
ATOM 686 O O . ALA A 1 90 ? -0.607 -2.259 -0.975 1.00 96.12 90 ALA A O 1
ATOM 687 N N . TYR A 1 91 ? -1.096 -3.826 0.549 1.00 95.88 91 TYR A N 1
ATOM 688 C CA . TYR A 1 91 ? -0.267 -4.856 -0.078 1.00 95.88 91 TYR A CA 1
ATOM 689 C C . TYR A 1 91 ? -0.913 -5.459 -1.322 1.00 95.88 91 TYR A C 1
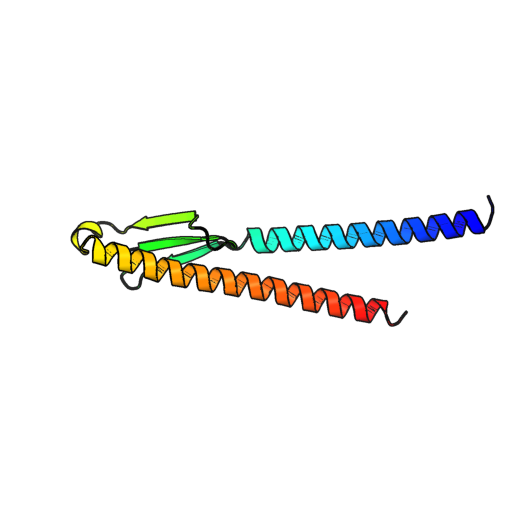ATOM 691 O O . TYR A 1 91 ? -0.187 -5.753 -2.275 1.00 95.88 91 TYR A O 1
ATOM 699 N N . ALA A 1 92 ? -2.239 -5.594 -1.357 1.00 95.62 92 ALA A N 1
ATOM 700 C CA . ALA A 1 92 ? -2.955 -6.006 -2.559 1.00 95.62 92 ALA A CA 1
ATOM 701 C C . ALA A 1 92 ? -2.783 -4.978 -3.693 1.00 95.62 92 ALA A C 1
ATOM 703 O O . ALA A 1 92 ? -2.435 -5.357 -4.812 1.00 95.62 92 ALA A O 1
ATOM 704 N N . GLU A 1 93 ? -2.922 -3.681 -3.400 1.00 94.50 93 GLU A N 1
ATOM 705 C CA . GLU A 1 93 ? -2.659 -2.610 -4.370 1.00 94.50 93 GLU A CA 1
ATOM 706 C C . GLU A 1 93 ? -1.208 -2.620 -4.860 1.00 94.50 93 GLU A C 1
ATOM 708 O O . GLU A 1 93 ? -0.947 -2.532 -6.063 1.00 94.50 93 GLU A O 1
ATOM 713 N N . ARG A 1 94 ? -0.242 -2.792 -3.946 1.00 92.94 94 ARG A N 1
ATOM 714 C CA . ARG A 1 94 ? 1.176 -2.885 -4.317 1.00 92.94 94 ARG A CA 1
ATOM 715 C C . ARG A 1 94 ? 1.442 -4.064 -5.254 1.00 92.94 94 ARG A C 1
ATOM 717 O O . ARG A 1 94 ? 2.131 -3.886 -6.259 1.00 92.94 94 ARG A O 1
ATOM 724 N N . ALA A 1 95 ? 0.880 -5.233 -4.948 1.00 92.81 95 ALA A N 1
ATOM 725 C CA . ALA A 1 95 ? 1.021 -6.435 -5.764 1.00 92.81 95 ALA A CA 1
ATOM 726 C C . ALA A 1 95 ? 0.399 -6.259 -7.158 1.00 92.81 95 ALA A C 1
ATOM 728 O O . ALA A 1 95 ? 0.982 -6.697 -8.147 1.00 92.81 95 ALA A O 1
ATOM 729 N N . ALA A 1 96 ? -0.740 -5.569 -7.264 1.00 92.62 96 ALA A N 1
ATOM 730 C CA . ALA A 1 96 ? -1.348 -5.253 -8.555 1.00 92.62 96 ALA A CA 1
ATOM 731 C C . ALA A 1 96 ? -0.443 -4.347 -9.411 1.00 92.62 96 ALA A C 1
ATOM 733 O O . ALA A 1 96 ? -0.289 -4.575 -10.610 1.00 92.62 96 ALA A O 1
ATOM 734 N N . ILE A 1 97 ? 0.207 -3.348 -8.801 1.00 90.62 97 ILE A N 1
ATOM 735 C CA . ILE A 1 97 ? 1.177 -2.484 -9.494 1.00 90.62 97 ILE A CA 1
ATOM 736 C C . ILE A 1 97 ? 2.392 -3.292 -9.969 1.00 90.62 97 ILE A C 1
ATOM 738 O O . ILE A 1 97 ? 2.817 -3.134 -11.112 1.00 90.62 97 ILE A O 1
ATOM 742 N N . GLU A 1 98 ? 2.922 -4.182 -9.126 1.00 89.50 98 GLU A N 1
ATOM 743 C CA . GLU A 1 98 ? 4.035 -5.078 -9.473 1.00 89.50 98 GLU A CA 1
ATOM 744 C C . GLU A 1 98 ? 3.683 -6.003 -10.653 1.00 89.50 98 GLU A C 1
ATOM 746 O O . GLU A 1 98 ? 4.445 -6.082 -11.617 1.00 89.50 98 GLU A O 1
ATOM 751 N N . GLN A 1 99 ? 2.506 -6.635 -10.633 1.00 90.69 99 GLN A N 1
ATOM 752 C CA . GLN A 1 99 ? 2.040 -7.511 -11.717 1.00 90.69 99 G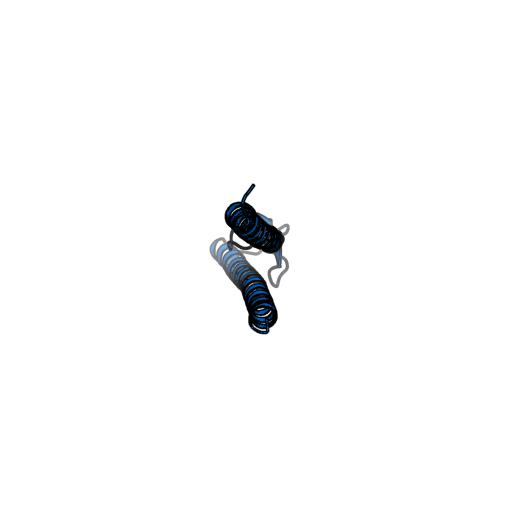LN A CA 1
ATOM 753 C C . GLN A 1 99 ? 1.855 -6.755 -13.037 1.00 90.69 99 GLN A C 1
ATOM 755 O O . GLN A 1 99 ? 2.290 -7.223 -14.090 1.00 90.69 99 GLN A O 1
ATOM 760 N N . ASN A 1 100 ? 1.257 -5.563 -12.993 1.00 87.94 100 ASN A N 1
ATOM 761 C CA . ASN A 1 100 ? 1.087 -4.727 -14.182 1.00 87.94 100 ASN A CA 1
ATOM 762 C C . ASN A 1 100 ? 2.442 -4.302 -14.772 1.00 87.94 100 ASN A C 1
ATOM 764 O O . ASN A 1 100 ? 2.609 -4.260 -15.993 1.00 87.94 100 ASN A O 1
ATOM 768 N N . ALA A 1 101 ? 3.424 -4.011 -13.914 1.00 85.38 101 ALA A N 1
ATOM 769 C CA . ALA A 1 101 ? 4.781 -3.674 -14.329 1.00 85.38 101 ALA A CA 1
ATOM 770 C C . ALA A 1 101 ? 5.487 -4.848 -15.021 1.00 85.38 101 ALA A C 1
ATOM 772 O O . ALA A 1 101 ? 6.130 -4.661 -16.054 1.00 85.38 101 ALA A O 1
ATOM 773 N N . GLU A 1 102 ? 5.352 -6.053 -14.465 1.00 85.56 102 GLU A N 1
ATOM 774 C CA . GLU A 1 102 ? 5.912 -7.280 -15.030 1.00 85.56 102 GLU A CA 1
ATOM 775 C C . GLU A 1 102 ? 5.306 -7.591 -16.403 1.00 85.56 102 GLU A C 1
ATOM 777 O O . GLU A 1 102 ? 6.038 -7.816 -17.366 1.00 85.56 102 GLU A O 1
ATOM 782 N N . GLN A 1 103 ? 3.979 -7.512 -16.531 1.00 85.19 103 GLN A N 1
ATOM 783 C CA . GLN A 1 103 ? 3.291 -7.713 -17.808 1.00 85.19 103 GLN A CA 1
ATOM 784 C C . GLN A 1 103 ? 3.731 -6.697 -18.868 1.00 85.19 103 GLN A C 1
ATOM 786 O O . GLN A 1 103 ? 3.994 -7.070 -20.011 1.00 85.19 103 GLN A O 1
ATOM 791 N N . ALA A 1 104 ? 3.872 -5.422 -18.492 1.00 81.44 104 ALA A N 1
ATOM 792 C CA . ALA A 1 104 ? 4.370 -4.393 -19.400 1.00 81.44 104 ALA A CA 1
ATOM 793 C C . ALA A 1 104 ? 5.820 -4.663 -19.842 1.00 81.44 104 ALA A C 1
ATOM 795 O O . ALA A 1 104 ? 6.164 -4.442 -21.005 1.00 81.44 104 ALA A O 1
ATOM 796 N N . ALA A 1 105 ? 6.668 -5.167 -18.939 1.00 79.31 105 ALA A N 1
ATOM 797 C CA . ALA A 1 105 ? 8.045 -5.532 -19.255 1.00 79.31 105 ALA A CA 1
ATOM 798 C C . ALA A 1 105 ? 8.127 -6.740 -20.203 1.00 79.31 105 ALA A C 1
ATOM 800 O O . ALA A 1 105 ? 8.923 -6.713 -21.142 1.00 79.31 105 ALA A O 1
ATOM 801 N N . LEU A 1 106 ? 7.292 -7.764 -19.996 1.00 80.06 106 LEU A N 1
ATOM 802 C CA . LEU A 1 106 ? 7.200 -8.936 -20.874 1.00 80.06 106 LEU A CA 1
ATOM 803 C C . LEU A 1 106 ? 6.736 -8.545 -22.283 1.00 80.06 106 LEU A C 1
ATOM 805 O O . LEU A 1 106 ? 7.414 -8.873 -23.254 1.00 80.06 106 LEU A O 1
ATOM 809 N N . ALA A 1 107 ? 5.665 -7.755 -22.393 1.00 75.81 107 ALA A N 1
ATOM 810 C CA . ALA A 1 107 ? 5.172 -7.262 -23.680 1.00 75.81 107 ALA A CA 1
ATOM 811 C C . ALA A 1 107 ? 6.231 -6.430 -24.431 1.00 75.81 107 ALA A C 1
ATOM 813 O O . ALA A 1 107 ? 6.385 -6.537 -25.647 1.00 75.81 107 ALA A O 1
ATOM 814 N N . ALA A 1 108 ? 7.007 -5.614 -23.709 1.00 73.38 108 ALA A N 1
ATOM 815 C CA . ALA A 1 108 ? 8.109 -4.861 -24.301 1.00 73.38 108 ALA A CA 1
ATOM 816 C C . ALA A 1 108 ? 9.279 -5.760 -24.743 1.00 73.38 108 ALA A C 1
ATOM 818 O O . ALA A 1 108 ? 9.940 -5.448 -25.732 1.00 73.38 108 ALA A O 1
ATOM 819 N N . ALA A 1 109 ? 9.555 -6.851 -24.023 1.00 74.12 109 ALA A N 1
ATOM 820 C CA . ALA A 1 109 ? 10.602 -7.804 -24.377 1.00 74.12 109 ALA A CA 1
ATOM 821 C C . ALA A 1 109 ? 10.247 -8.614 -25.633 1.00 74.12 109 ALA A C 1
ATOM 823 O O . ALA A 1 109 ? 11.117 -8.799 -26.480 1.00 74.12 109 ALA A O 1
ATOM 824 N N . GLU A 1 110 ? 8.987 -9.028 -25.788 1.00 74.06 110 GLU A N 1
ATOM 825 C CA . GLU A 1 110 ? 8.496 -9.702 -27.000 1.00 74.06 110 GLU A CA 1
ATOM 826 C C . GLU A 1 110 ? 8.652 -8.809 -28.240 1.00 74.06 110 GLU A C 1
ATOM 828 O O . GLU A 1 110 ? 9.256 -9.221 -29.226 1.00 74.06 110 GLU A O 1
ATOM 833 N N . LEU A 1 111 ? 8.246 -7.537 -28.153 1.00 64.00 111 LEU A N 1
ATOM 834 C CA . LEU A 1 111 ? 8.410 -6.558 -29.240 1.00 64.00 111 LEU A CA 1
ATOM 835 C C . LEU A 1 111 ? 9.875 -6.293 -29.630 1.00 64.00 111 LEU A C 1
ATOM 837 O O . LEU A 1 111 ? 10.144 -5.850 -30.745 1.00 64.00 111 LEU A O 1
ATOM 841 N N . LEU A 1 112 ? 10.816 -6.508 -28.708 1.00 62.53 112 LEU A N 1
ATOM 842 C CA . LEU A 1 112 ? 12.254 -6.354 -28.950 1.00 62.53 112 LEU A CA 1
ATOM 843 C C . LEU A 1 112 ? 12.922 -7.649 -29.437 1.00 62.53 112 LEU A C 1
ATOM 845 O O . LEU A 1 112 ? 14.015 -7.566 -29.987 1.00 62.53 112 LEU A O 1
ATOM 849 N N . GLY A 1 113 ? 12.314 -8.814 -29.189 1.00 54.00 113 GLY A N 1
ATOM 850 C CA . GLY A 1 113 ? 12.807 -10.127 -29.617 1.00 54.00 113 GLY A CA 1
ATOM 851 C C . GLY A 1 113 ? 12.410 -10.513 -31.045 1.00 54.00 113 GLY A C 1
ATOM 852 O O . GLY A 1 113 ? 13.057 -11.378 -31.627 1.00 54.00 113 GLY A O 1
ATOM 853 N N . ASP A 1 114 ? 11.400 -9.849 -31.612 1.00 44.81 114 ASP A N 1
ATOM 854 C CA . ASP A 1 114 ? 10.945 -10.000 -33.005 1.00 44.81 114 ASP A CA 1
ATOM 855 C C . ASP A 1 114 ? 11.703 -9.094 -34.017 1.00 44.81 114 ASP A C 1
ATOM 857 O O . ASP A 1 114 ? 11.230 -8.863 -35.134 1.00 44.81 114 ASP A O 1
ATOM 861 N N . LEU A 1 115 ? 12.887 -8.581 -33.649 1.00 44.12 115 LEU A N 1
ATOM 862 C CA . LEU A 1 115 ? 13.815 -7.816 -34.507 1.00 44.12 115 LEU A CA 1
ATOM 863 C C . LEU A 1 115 ? 15.149 -8.553 -34.681 1.00 44.12 115 LEU A C 1
ATOM 865 O O . LEU A 1 115 ? 15.726 -8.438 -35.787 1.00 44.12 115 LEU A O 1
#

Mean predicted aligned error: 7.45 Å

Sequence (115 aa):
MTAAYQSEAELVAHNVARIERVQQTLRDLRKQWASIDVQMESADGDVQLSVNHHGRLVSLSLAPGCTTRHTNEGLEQVISTTLQAAVADAYAERAAIEQNAEQAALAAAELLGDL

Secondary structure (DSSP, 8-state):
--HHHHHHHHHHHHHHHHHHHHHHHHHHHHHHHHT-EEEEE-TTS-EEEEEETTS-EEEEEE-TTHHHHS-HHHHHHHHHHHHHHHHHHHHHHHHHHHHHHHHHHHHHHHHHH--

Nearest PDB structures (foldseek):
  1pug-assembly1_A  TM=7.899E-01  e=5.404E-04  Escherichia coli
  7aor-assembly1_an  TM=6.615E-01  e=1.424E-03  Trypanosoma cruzi strain CL Brener
  1ybx-assembly1_A  TM=6.697E-01  e=1.844E-03  Acetivibrio thermocellus
  1pug-assembly2_C  TM=5.931E-01  e=8.494E-04  Escherichia coli
  5yrx-assembly1_A-2  TM=7.033E-01  e=7.635E-03  Mycobacterium tuberculosis H37Rv

Organism: Mycolicibacterium chubuense (strain NBB4) (NCBI:txid710421)

Radius of gyration: 23.99 Å; Cα contacts (8 Å, |Δi|>4): 104; chains: 1; bounding box: 56×22×67 Å

Solvent-accessible surface area (backbone atoms only — not comparable to full-atom values): 6350 Å² total; per-residue (Å²): 138,58,73,67,61,53,53,52,51,50,52,49,52,53,51,49,57,50,51,52,52,51,55,50,51,54,52,53,52,52,48,58,46,70,66,41,68,35,74,42,64,32,99,84,58,43,38,38,38,28,24,30,51,84,51,46,80,75,46,79,47,69,37,91,62,41,82,75,77,34,54,74,68,55,45,51,49,51,51,51,52,42,49,53,52,33,31,52,52,22,47,52,54,46,50,52,53,52,51,54,51,51,52,53,50,51,57,54,47,52,70,62,69,79,111